Protein AF-A0A3B0YG20-F1 (afdb_monomer)

InterPro domains:
  IPR011990 Tetratricopeptide-like helical domain superfamily [G3DSA:1.25.40.10] (47-166)
  IPR011990 Tetratricopeptide-like helical domain superfamily [SSF48452] (57-126)
  IPR019734 Tetratricopeptide repeat [PS50005] (63-96)

Radius of gyration: 27.43 Å; Cα contacts (8 Å, |Δi|>4): 157; chains: 1; bounding box: 58×59×80 Å

pLDDT: mean 83.81, std 20.15, range [43.47, 98.94]

Mean predicted aligned error: 15.01 Å

Organism: NCBI:txid652676

Sequence (166 aa):
MVAIKRALFLMTLLLSACSTRPPVQLPPVVESGSTAKRTIPRGETPVPVIEAAPESHANQSAVLALLDRAEHYRRLDNPQAASATLERALRIDPRNALLWHRLAKIRLQQGRAIQAEQLALKSNALSAGQRSLQASNWALVARARWEQDDAAGARRAERKAADARR

Foldseek 3Di:
DDDDPDDDPDDDDDPDDPPDDDDPDDDDDDPPDDDDPDDDPDDDDPDPCPPPDDVVVVLVVQLVVLQVVLVVCVVVVNLVSSLVSLVVNCVSPVLQLVSLQSNLVSCVVVLVLVSSLVSLVSSLVSCPVPLQSVLSSLQSNLSSCVSVVNPVSSVVSNVSSVVSVD

Solvent-accessible surface area (backbone atoms only — not comparable to full-atom values): 9798 Å² total; per-residue (Å²): 143,84,88,92,82,88,77,74,97,78,81,82,85,82,90,77,85,82,81,80,76,78,82,84,80,75,77,82,85,76,86,77,85,73,96,72,91,75,85,72,85,80,77,84,69,86,71,79,83,70,80,68,71,60,65,66,62,57,49,52,53,53,38,51,54,30,50,55,50,17,53,50,29,46,74,70,75,31,53,65,62,16,43,56,33,42,56,54,31,37,72,78,45,74,70,46,25,66,56,31,38,53,45,12,55,45,30,42,76,70,70,35,23,73,60,14,28,55,29,14,53,52,13,43,75,51,30,74,93,35,42,69,58,32,15,53,23,25,43,47,33,13,55,22,24,49,77,66,71,34,59,69,60,13,54,53,23,43,51,52,16,53,62,36,67,110

Nearest PDB structures (foldseek):
  6w5q-assembly8_H  TM=9.880E-01  e=5.651E-06  Pseudomonas aeruginosa
  5lyp-assembly1_A  TM=9.455E-01  e=1.481E-03  Saccharomyces cerevisiae
  6fdp-assembly1_A  TM=9.338E-01  e=2.091E-03  Homo sapiens
  4j8e-assembly1_A  TM=9.005E-01  e=1.991E-03  Rattus norvegicus
  6fdt-assembly1_A  TM=9.262E-01  e=4.169E-03  Homo sapiens

Secondary structure (DSSP, 8-state):
--------------------PPP--PPP-----------------------PPPHHHHHHHHHHHHHHHHHHHHHTT-HHHHHHHHHHHHHH-TT-HHHHHHHHHHHHHTT-HHHHHHHHHHHHHH-TT-HHHHHHHHHHHHHHHHTTT-HHHHHHHHHHHHHHH-

Structure (mmCIF, N/CA/C/O backbone):
data_AF-A0A3B0YG20-F1
#
_entry.id   AF-A0A3B0YG20-F1
#
loop_
_atom_site.group_PDB
_atom_site.id
_atom_site.type_symbol
_atom_site.label_atom_id
_atom_site.label_alt_id
_atom_site.label_comp_id
_atom_site.label_asym_id
_atom_site.label_entity_id
_atom_site.label_seq_id
_atom_site.pdbx_PDB_ins_code
_atom_site.Cartn_x
_atom_site.Cartn_y
_atom_site.Cartn_z
_atom_site.occupancy
_atom_site.B_iso_or_equiv
_atom_site.auth_seq_id
_atom_site.auth_comp_id
_atom_site.auth_asym_id
_atom_site.auth_atom_id
_atom_site.pdbx_PDB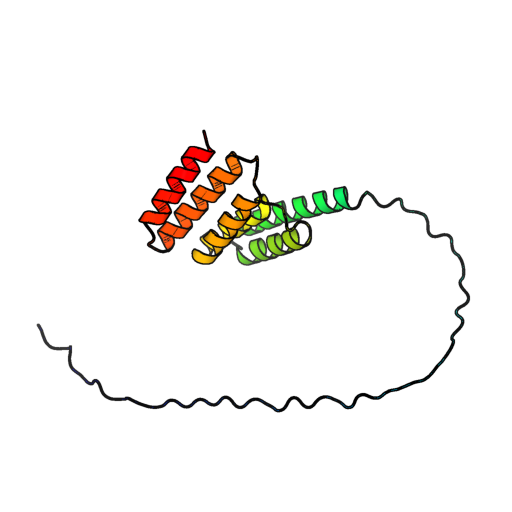_model_num
ATOM 1 N N . MET A 1 1 ? 34.182 -17.619 -34.878 1.00 45.00 1 MET A N 1
ATOM 2 C CA . MET A 1 1 ? 34.080 -18.491 -33.687 1.00 45.00 1 MET A CA 1
ATOM 3 C C . MET A 1 1 ? 32.619 -18.870 -33.482 1.00 45.00 1 MET A C 1
ATOM 5 O O . MET A 1 1 ? 31.902 -18.244 -32.718 1.00 45.00 1 MET A O 1
ATOM 9 N N . VAL A 1 2 ? 32.154 -19.847 -34.257 1.00 46.47 2 VAL A N 1
ATOM 10 C CA . VAL A 1 2 ? 30.809 -20.428 -34.178 1.00 46.47 2 VAL A CA 1
ATOM 11 C C . VAL A 1 2 ? 31.051 -21.914 -33.997 1.00 46.47 2 VAL A C 1
ATOM 13 O O . VAL A 1 2 ? 31.655 -22.487 -34.894 1.00 46.47 2 VAL A O 1
ATOM 16 N N . ALA A 1 3 ? 30.666 -22.485 -32.851 1.00 45.56 3 ALA A N 1
ATOM 17 C CA . ALA A 1 3 ? 30.335 -23.909 -32.659 1.00 45.56 3 ALA A CA 1
ATOM 18 C C . ALA A 1 3 ? 30.520 -24.353 -31.195 1.00 45.56 3 ALA A C 1
ATOM 20 O O . ALA A 1 3 ? 31.365 -25.187 -30.913 1.00 45.56 3 ALA A O 1
ATOM 21 N N . ILE A 1 4 ? 29.710 -23.848 -30.257 1.00 51.16 4 ILE A N 1
ATOM 22 C CA . ILE A 1 4 ? 29.407 -24.582 -29.006 1.00 51.16 4 ILE A CA 1
ATOM 23 C C . ILE A 1 4 ? 27.908 -24.411 -28.713 1.00 51.16 4 ILE A C 1
ATOM 25 O O . ILE A 1 4 ? 27.467 -23.809 -27.743 1.00 51.16 4 ILE A O 1
ATOM 29 N N . LYS A 1 5 ? 27.092 -24.877 -29.656 1.00 52.72 5 LYS A N 1
ATOM 30 C CA . LYS A 1 5 ? 25.651 -25.104 -29.503 1.00 52.72 5 LYS A CA 1
ATOM 31 C C . LYS A 1 5 ? 25.373 -26.385 -30.263 1.00 52.72 5 LYS A C 1
ATOM 33 O O . LYS A 1 5 ? 25.201 -26.300 -31.473 1.00 52.72 5 LYS A O 1
ATOM 38 N N . ARG A 1 6 ? 25.445 -27.532 -29.580 1.00 53.41 6 ARG A N 1
ATOM 39 C CA . ARG A 1 6 ? 24.957 -28.873 -29.975 1.00 53.41 6 ARG A CA 1
ATOM 40 C C . ARG A 1 6 ? 25.730 -29.925 -29.180 1.00 53.41 6 ARG A C 1
ATOM 42 O O . ARG A 1 6 ? 26.614 -30.590 -29.698 1.00 53.41 6 ARG A O 1
ATOM 49 N N . ALA A 1 7 ? 25.391 -30.060 -27.909 1.00 47.47 7 ALA A N 1
ATOM 50 C CA . ALA A 1 7 ? 25.665 -31.278 -27.168 1.00 47.47 7 ALA A CA 1
ATOM 51 C C . ALA A 1 7 ? 24.379 -31.605 -26.410 1.00 47.47 7 ALA A C 1
ATOM 53 O O . ALA A 1 7 ? 24.027 -30.894 -25.478 1.00 47.47 7 ALA A O 1
ATOM 54 N N . LEU A 1 8 ? 23.661 -32.602 -26.940 1.00 49.22 8 LEU A N 1
ATOM 55 C CA . LEU A 1 8 ? 22.700 -33.484 -26.267 1.00 49.22 8 LEU A CA 1
ATOM 56 C C . LEU A 1 8 ? 21.729 -32.786 -25.289 1.00 49.22 8 LEU A C 1
ATOM 58 O O . LEU A 1 8 ? 22.077 -32.510 -24.153 1.00 49.22 8 LEU A O 1
ATOM 62 N N . PHE A 1 9 ? 20.468 -32.481 -25.600 1.00 51.66 9 PHE A N 1
ATOM 63 C CA . PHE A 1 9 ? 19.410 -33.372 -26.101 1.00 51.66 9 PHE A CA 1
ATOM 64 C C . PHE A 1 9 ? 19.650 -34.872 -25.874 1.00 51.66 9 PHE A C 1
ATOM 66 O O . PHE A 1 9 ? 19.793 -35.640 -26.817 1.00 51.66 9 PHE A O 1
ATOM 73 N N . LEU A 1 10 ? 19.722 -35.276 -24.606 1.00 53.34 10 LEU A N 1
ATOM 74 C CA . LEU A 1 10 ? 19.517 -36.656 -24.161 1.00 53.34 10 LEU A CA 1
ATOM 75 C C . LEU A 1 10 ? 19.343 -36.634 -22.644 1.00 53.34 10 LEU A C 1
ATOM 77 O O . LEU A 1 10 ? 20.324 -36.479 -21.932 1.00 53.34 10 LEU A O 1
ATOM 81 N N . MET A 1 11 ? 18.093 -36.699 -22.180 1.00 50.81 11 MET A N 1
ATOM 82 C CA . MET A 1 11 ? 17.644 -37.557 -21.071 1.00 50.81 11 MET A CA 1
ATOM 83 C C . MET A 1 11 ? 16.219 -37.153 -20.671 1.00 50.81 11 MET A C 1
ATOM 85 O O . MET A 1 11 ? 15.958 -36.437 -19.708 1.00 50.81 11 MET A O 1
ATOM 89 N N . THR A 1 12 ? 15.278 -37.601 -21.494 1.00 57.06 12 THR A N 1
ATOM 90 C CA . THR A 1 12 ? 13.910 -37.907 -21.085 1.00 57.06 12 THR A CA 1
ATOM 91 C C . THR A 1 12 ? 13.897 -38.907 -19.928 1.00 57.06 12 THR A C 1
ATOM 93 O O . THR A 1 12 ? 14.704 -39.832 -19.912 1.00 57.06 12 THR A O 1
ATOM 96 N N . LEU A 1 13 ? 12.884 -38.756 -19.069 1.00 57.12 13 LEU A N 1
ATOM 97 C CA . LEU A 1 13 ? 12.452 -39.641 -17.982 1.00 57.12 13 LEU A CA 1
ATOM 98 C C . LEU A 1 13 ? 13.342 -39.684 -16.734 1.00 57.12 13 LEU A C 1
ATOM 100 O O . LEU A 1 13 ? 14.383 -40.322 -16.718 1.00 57.12 13 LEU A O 1
ATOM 104 N N . LEU A 1 14 ? 12.808 -39.120 -15.647 1.00 54.97 14 LEU A N 1
ATOM 105 C CA . LEU A 1 14 ? 12.449 -39.876 -14.440 1.00 54.97 14 LEU A CA 1
ATOM 106 C C . LEU A 1 14 ? 11.413 -39.054 -13.649 1.00 54.97 14 LEU A C 1
ATOM 108 O O . LEU A 1 14 ? 11.731 -38.311 -12.723 1.00 54.97 14 LEU A O 1
ATOM 112 N N . LEU A 1 15 ? 10.141 -39.174 -14.051 1.00 61.41 15 LEU A N 1
ATOM 113 C CA . LEU A 1 15 ? 9.022 -38.934 -13.141 1.00 61.41 15 LEU A CA 1
ATOM 114 C C . LEU A 1 15 ? 9.118 -39.993 -12.039 1.00 61.41 15 LEU A C 1
ATOM 116 O O . LEU A 1 15 ? 8.813 -41.156 -12.287 1.00 61.41 15 LEU A O 1
ATOM 120 N N . SER A 1 16 ? 9.508 -39.593 -10.833 1.00 56.31 16 SER A N 1
ATOM 121 C CA . SER A 1 16 ? 9.262 -40.391 -9.633 1.00 56.31 16 SER A CA 1
ATOM 122 C C . SER A 1 16 ? 8.450 -39.552 -8.657 1.00 56.31 16 SER A C 1
ATOM 124 O O . SER A 1 16 ? 8.964 -38.774 -7.854 1.00 56.31 16 SER A O 1
ATOM 126 N N . ALA A 1 17 ? 7.134 -39.657 -8.821 1.00 54.00 17 ALA A N 1
ATOM 127 C CA . ALA A 1 17 ? 6.143 -39.133 -7.906 1.00 54.00 17 ALA A CA 1
ATOM 128 C C . ALA A 1 17 ? 6.059 -40.058 -6.682 1.00 54.00 17 ALA A C 1
ATOM 130 O O . ALA A 1 17 ? 5.302 -41.024 -6.680 1.00 54.00 17 ALA A O 1
ATOM 131 N N . CYS A 1 18 ? 6.801 -39.753 -5.620 1.00 60.06 18 CYS A N 1
ATOM 132 C CA . CYS A 1 18 ? 6.547 -40.342 -4.305 1.00 60.06 18 CYS A CA 1
ATOM 133 C C . CYS A 1 18 ? 5.539 -39.465 -3.552 1.00 60.06 18 CYS A C 1
ATOM 135 O O . CYS A 1 18 ? 5.911 -38.638 -2.724 1.00 60.06 18 CYS A O 1
ATOM 137 N N . SER A 1 19 ? 4.247 -39.619 -3.857 1.00 56.56 19 SER A N 1
ATOM 138 C CA . SER A 1 19 ? 3.168 -39.092 -3.010 1.00 56.56 19 SER A CA 1
ATOM 139 C C . SER A 1 19 ? 2.704 -40.190 -2.056 1.00 56.56 19 SER A C 1
ATOM 141 O O . SER A 1 19 ? 1.651 -40.798 -2.231 1.00 56.56 19 SER A O 1
ATOM 143 N N . THR A 1 20 ? 3.519 -40.479 -1.045 1.00 70.56 20 THR A N 1
ATOM 144 C CA . THR A 1 20 ? 3.111 -41.349 0.061 1.00 70.56 20 THR A CA 1
ATOM 145 C C . THR A 1 20 ? 2.331 -40.494 1.055 1.00 70.56 20 THR A C 1
ATOM 147 O O . THR A 1 20 ? 2.915 -39.734 1.825 1.00 70.56 20 THR A O 1
ATOM 150 N N . ARG A 1 21 ? 0.995 -40.564 1.013 1.00 66.75 21 ARG A N 1
ATOM 151 C CA . ARG A 1 21 ? 0.138 -39.975 2.052 1.00 66.75 21 ARG A CA 1
ATOM 152 C C . ARG A 1 21 ? 0.153 -40.892 3.281 1.00 66.75 21 ARG A C 1
ATOM 154 O O . ARG A 1 21 ? -0.183 -42.066 3.128 1.00 66.75 21 ARG A O 1
ATOM 161 N N . PRO A 1 22 ? 0.505 -40.404 4.481 1.00 67.69 22 PRO A N 1
ATOM 162 C CA . PRO A 1 22 ? 0.331 -41.190 5.695 1.00 67.69 22 PRO A CA 1
ATOM 163 C C . PRO A 1 22 ? -1.170 -41.389 5.972 1.00 67.69 22 PRO A C 1
ATOM 165 O O . PRO A 1 22 ? -1.953 -40.456 5.756 1.00 67.69 22 PRO A O 1
ATOM 168 N N . PRO A 1 23 ? -1.603 -42.571 6.445 1.00 65.12 23 PRO A N 1
ATOM 169 C CA . PRO A 1 23 ? -2.968 -42.747 6.915 1.00 65.12 23 PRO A CA 1
ATOM 170 C C . PRO A 1 23 ? -3.184 -41.876 8.158 1.00 65.12 23 PRO A C 1
ATOM 172 O O . PRO A 1 23 ? -2.457 -41.976 9.145 1.00 65.12 23 PRO A O 1
ATOM 175 N N . VAL A 1 24 ? -4.188 -41.000 8.100 1.00 65.69 24 VAL A N 1
ATOM 176 C CA . VAL A 1 24 ? -4.672 -40.258 9.267 1.00 65.69 24 VAL A CA 1
ATOM 177 C C . VAL A 1 24 ? -5.380 -41.260 10.171 1.00 65.69 24 VAL A C 1
ATOM 179 O O . VAL A 1 24 ? -6.516 -41.650 9.910 1.00 65.69 24 VAL A O 1
ATOM 182 N N . GLN A 1 25 ? -4.696 -41.711 11.217 1.00 66.62 25 GLN A N 1
ATOM 183 C CA . GLN A 1 25 ? -5.306 -42.506 12.271 1.00 66.62 25 GLN A CA 1
ATOM 184 C C . GLN A 1 25 ? -5.995 -41.545 13.240 1.00 66.62 25 GLN A C 1
ATOM 186 O O . GLN A 1 25 ? -5.344 -40.826 13.997 1.00 66.62 25 GLN A O 1
ATOM 191 N N . LEU A 1 26 ? -7.324 -41.477 13.159 1.00 70.12 26 LEU A N 1
ATOM 192 C CA . LEU A 1 26 ? -8.129 -40.738 14.124 1.00 70.12 26 LEU A CA 1
ATOM 193 C C . LEU A 1 26 ? -8.057 -41.456 15.481 1.00 70.12 26 LEU A C 1
ATOM 195 O O . LEU A 1 26 ? -8.202 -42.682 15.521 1.00 70.12 26 LEU A O 1
ATOM 199 N N . PRO A 1 27 ? -7.832 -40.732 16.590 1.00 72.31 27 PRO A N 1
ATOM 200 C CA . PRO A 1 27 ? -7.951 -41.319 17.915 1.00 72.31 27 PRO A CA 1
ATOM 201 C C . PRO A 1 27 ? -9.405 -41.761 18.166 1.00 72.31 27 PRO A C 1
ATOM 203 O O . PRO A 1 27 ? -10.332 -41.146 17.627 1.00 72.31 27 PRO A O 1
ATOM 206 N N . PRO A 1 28 ? -9.630 -42.809 18.978 1.00 66.44 28 PRO A N 1
ATOM 207 C CA . PRO A 1 28 ? -10.976 -43.240 19.326 1.00 66.44 28 PRO A CA 1
ATOM 208 C C . PRO A 1 28 ? -11.716 -42.118 20.061 1.00 66.44 28 PRO A C 1
ATOM 210 O O . PRO A 1 28 ? -11.217 -41.556 21.038 1.00 66.44 28 PRO A O 1
ATOM 213 N N . VAL A 1 29 ? -12.921 -41.804 19.582 1.00 63.47 29 VAL A N 1
ATOM 214 C CA . VAL A 1 29 ? -13.889 -40.979 20.306 1.00 63.47 29 VAL A CA 1
ATOM 215 C C . VAL A 1 29 ? -14.270 -41.740 21.570 1.00 63.47 29 VAL A C 1
ATOM 217 O O . VAL A 1 29 ? -14.950 -42.760 21.512 1.00 63.47 29 VAL A O 1
ATOM 220 N N . VAL A 1 30 ? -13.801 -41.253 22.717 1.00 57.66 30 VAL A N 1
ATOM 221 C CA . VAL A 1 30 ? -14.312 -41.682 24.016 1.00 57.66 30 VAL A CA 1
ATOM 222 C C . VAL A 1 30 ? -15.530 -40.814 24.307 1.00 57.66 30 VAL A C 1
ATOM 224 O O . VAL A 1 30 ? -15.399 -39.666 24.733 1.00 57.66 30 VAL A O 1
ATOM 227 N N . GLU A 1 31 ? -16.720 -41.354 24.049 1.00 58.12 31 GLU A N 1
ATOM 228 C CA . GLU A 1 31 ? -17.967 -40.833 24.609 1.00 58.12 31 GLU A CA 1
ATOM 229 C C . GLU A 1 31 ? -17.932 -41.031 26.127 1.00 58.12 31 GLU A C 1
ATOM 231 O O . GLU A 1 31 ? -18.396 -42.031 26.668 1.00 58.12 31 GLU A O 1
ATOM 236 N N . SER A 1 32 ? -17.333 -40.076 26.835 1.00 46.66 32 SER A N 1
ATOM 237 C CA . SER A 1 32 ? -17.417 -40.013 28.289 1.00 46.66 32 SER A CA 1
ATOM 238 C C . SER A 1 32 ? -18.622 -39.159 28.664 1.00 46.66 32 SER A C 1
ATOM 240 O O . SER A 1 32 ? -18.521 -37.965 28.951 1.00 46.66 32 SER A O 1
ATOM 242 N N . GLY A 1 33 ? -19.797 -39.783 28.603 1.00 47.94 33 GLY A N 1
ATOM 243 C CA . GLY A 1 33 ? -20.965 -39.299 29.316 1.00 47.94 33 GLY A CA 1
ATOM 244 C C . GLY A 1 33 ? -20.724 -39.440 30.816 1.00 47.94 33 GLY A C 1
ATOM 245 O O . GLY A 1 33 ? -20.641 -40.549 31.333 1.00 47.94 33 GLY A O 1
ATOM 246 N N . SER A 1 34 ? -20.627 -38.320 31.530 1.00 48.97 34 SER A N 1
ATOM 247 C CA . SER A 1 34 ? -20.845 -38.305 32.976 1.00 48.97 34 SER A CA 1
ATOM 248 C C . SER A 1 34 ? -21.363 -36.944 33.424 1.00 48.97 34 SER A C 1
ATOM 250 O O . SER A 1 34 ? -20.647 -35.948 33.526 1.00 48.97 34 SER A O 1
ATOM 252 N N . THR A 1 35 ? -22.667 -36.922 33.668 1.00 48.19 35 THR A N 1
ATOM 253 C CA . THR A 1 35 ? -23.385 -35.934 34.464 1.00 48.19 35 THR A CA 1
ATOM 254 C C . THR A 1 35 ? -22.740 -35.782 35.840 1.00 48.19 35 THR A C 1
ATOM 256 O O . THR A 1 35 ? -22.915 -36.631 36.708 1.00 48.19 35 THR A O 1
ATOM 259 N N . ALA A 1 36 ? -22.081 -34.650 36.079 1.00 46.12 36 ALA A N 1
ATOM 260 C CA . ALA A 1 36 ? -21.777 -34.179 37.425 1.00 46.12 36 ALA A CA 1
ATOM 261 C C . ALA A 1 36 ? -22.215 -32.718 37.556 1.00 46.12 36 ALA A C 1
ATOM 263 O O . ALA A 1 36 ? -21.498 -31.773 37.227 1.00 46.12 36 ALA A O 1
ATOM 264 N N . LYS A 1 37 ? -23.449 -32.550 38.036 1.00 48.97 37 LYS A N 1
ATOM 265 C CA . LYS A 1 37 ? -24.024 -31.287 38.495 1.00 48.97 37 LYS A CA 1
ATOM 266 C C . LYS A 1 37 ? -23.187 -30.781 39.674 1.00 48.97 37 LYS A C 1
ATOM 268 O O . LYS A 1 37 ? -23.424 -31.171 40.812 1.00 48.97 37 LYS A O 1
ATOM 273 N N . ARG A 1 38 ? -22.190 -29.933 39.409 1.00 47.22 38 ARG A N 1
ATOM 274 C CA . ARG A 1 38 ? -21.454 -29.213 40.454 1.00 47.22 38 ARG A CA 1
ATOM 275 C C . ARG A 1 38 ? -22.054 -27.824 40.617 1.00 47.22 38 ARG A C 1
ATOM 277 O O . ARG A 1 38 ? -21.762 -26.908 39.854 1.00 47.22 38 ARG A O 1
ATOM 284 N N . THR A 1 39 ? -22.920 -27.699 41.612 1.00 43.47 39 THR A N 1
ATOM 285 C CA . THR A 1 39 ? -23.447 -26.429 42.110 1.00 43.47 39 THR A CA 1
ATOM 286 C C . THR A 1 39 ? -22.285 -25.636 42.711 1.00 43.47 39 THR A C 1
ATOM 288 O O . THR A 1 39 ? -21.764 -26.001 43.762 1.00 43.47 39 THR A O 1
ATOM 291 N N . ILE A 1 40 ? -21.831 -24.587 42.025 1.00 56.75 40 ILE A N 1
ATOM 292 C CA . ILE A 1 40 ? -20.896 -23.604 42.586 1.00 56.75 40 ILE A CA 1
ATOM 293 C C . ILE A 1 40 ? -21.754 -22.530 43.272 1.00 56.75 40 ILE A C 1
ATOM 295 O O . ILE A 1 40 ? -22.627 -21.971 42.601 1.00 56.75 40 ILE A O 1
ATOM 299 N N . PRO A 1 41 ? -21.553 -22.222 44.567 1.00 48.00 41 PRO A N 1
ATOM 300 C CA . PRO A 1 41 ? -22.212 -21.089 45.204 1.00 48.00 41 PRO A CA 1
ATOM 301 C C . PRO A 1 41 ? -21.731 -19.802 44.530 1.00 48.00 41 PRO A C 1
ATOM 303 O O . PRO A 1 41 ? -20.550 -19.456 44.584 1.00 48.00 41 PRO A O 1
ATOM 306 N N . ARG A 1 42 ? -22.646 -19.117 43.842 1.00 50.44 42 ARG A N 1
ATOM 307 C CA . ARG A 1 42 ? -22.411 -17.805 43.242 1.00 50.44 42 ARG A CA 1
ATOM 308 C C . ARG A 1 42 ? -22.367 -16.774 44.368 1.00 50.44 42 ARG A C 1
ATOM 310 O O . ARG A 1 42 ? -23.403 -16.307 44.819 1.00 50.44 42 ARG A O 1
ATOM 317 N N . GLY A 1 43 ? -21.162 -16.458 44.832 1.00 46.81 43 GLY A N 1
ATOM 318 C CA . GLY A 1 43 ? -20.910 -15.227 45.570 1.00 46.81 43 GLY A CA 1
ATOM 319 C C . GLY A 1 43 ? -21.031 -14.054 44.603 1.00 46.81 43 GLY A C 1
ATOM 320 O O . GLY A 1 43 ? -20.165 -13.864 43.753 1.00 46.81 43 GLY A O 1
ATOM 321 N N . GLU A 1 44 ? -22.132 -13.315 44.691 1.00 54.81 44 GLU A N 1
ATOM 322 C CA . GLU A 1 44 ? -22.279 -12.001 44.071 1.00 54.81 44 GLU A CA 1
ATOM 323 C C . GLU A 1 44 ? -21.364 -11.012 44.793 1.00 54.81 44 GLU A C 1
ATOM 325 O O . GLU A 1 44 ? -21.703 -10.455 45.834 1.00 54.81 44 GLU A O 1
ATOM 330 N N . THR A 1 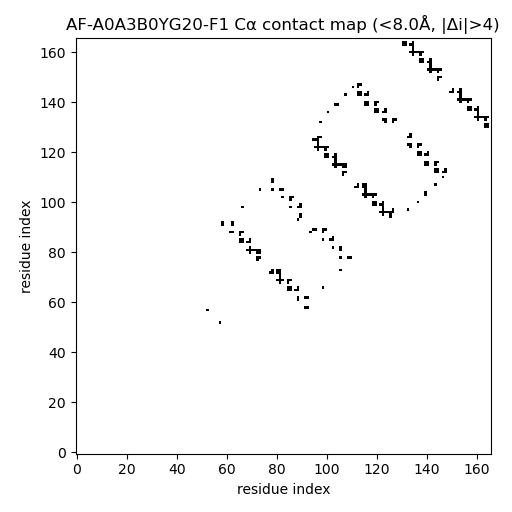45 ? -20.180 -10.782 44.235 1.00 50.81 45 THR A N 1
ATOM 331 C CA . THR A 1 45 ? -19.544 -9.473 44.350 1.00 50.81 45 THR A CA 1
ATOM 332 C C . THR A 1 45 ? -20.059 -8.623 43.187 1.00 50.81 45 THR A C 1
ATOM 334 O O . THR A 1 45 ? -19.949 -9.054 42.035 1.00 50.81 45 THR A O 1
ATOM 337 N N . PRO A 1 46 ? -20.654 -7.440 43.436 1.00 51.16 46 PRO A N 1
ATOM 338 C CA . PRO A 1 46 ? -21.047 -6.538 42.364 1.00 51.16 46 PRO A CA 1
ATOM 339 C C . PRO A 1 46 ? -19.785 -6.135 41.605 1.00 51.16 46 PRO A C 1
ATOM 341 O O . PRO A 1 46 ? -18.925 -5.425 42.127 1.00 51.16 46 PRO A O 1
ATOM 344 N N . VAL A 1 47 ? -19.644 -6.642 40.384 1.00 61.66 47 VAL A N 1
ATOM 345 C CA . VAL A 1 47 ? -18.630 -6.170 39.444 1.00 61.66 47 VAL A CA 1
ATOM 346 C C . VAL A 1 47 ? -18.900 -4.676 39.238 1.00 61.66 47 VAL A C 1
ATOM 348 O O . VAL A 1 47 ? -20.045 -4.310 38.951 1.00 61.66 47 VAL A O 1
ATOM 351 N N . PRO A 1 48 ? -17.897 -3.797 39.408 1.00 58.03 48 PRO A N 1
ATOM 352 C CA . PRO A 1 48 ? -18.066 -2.397 39.069 1.00 58.03 48 PRO A CA 1
ATOM 353 C C . PRO A 1 48 ? -18.398 -2.344 37.580 1.00 58.03 48 PRO A C 1
ATOM 355 O O . PRO A 1 48 ? -17.650 -2.872 36.754 1.00 58.03 48 PRO A O 1
ATOM 358 N N . VAL A 1 49 ? -19.544 -1.754 37.242 1.00 60.66 49 VAL A N 1
ATOM 359 C CA . VAL A 1 49 ? -19.917 -1.460 35.859 1.00 60.66 49 VAL A CA 1
ATOM 360 C C . VAL A 1 49 ? -18.933 -0.402 35.371 1.00 60.66 49 VAL A C 1
ATOM 362 O O . VAL A 1 49 ? -19.153 0.796 35.511 1.00 60.66 49 VAL A O 1
ATOM 365 N N . ILE A 1 50 ? -17.786 -0.857 34.871 1.00 60.94 50 ILE A N 1
ATOM 366 C CA . ILE A 1 50 ? -16.910 -0.033 34.054 1.00 60.94 50 ILE A CA 1
ATOM 367 C C . ILE A 1 50 ? -17.687 0.127 32.757 1.00 60.94 50 ILE A C 1
ATOM 369 O O . ILE A 1 50 ? -17.798 -0.819 31.977 1.00 60.94 50 ILE A O 1
ATOM 373 N N . GLU A 1 51 ? -18.305 1.290 32.584 1.00 61.38 51 GLU A N 1
ATOM 374 C CA . GLU A 1 51 ? -18.968 1.675 31.348 1.00 61.38 51 GLU A CA 1
ATOM 375 C C . GLU A 1 51 ? -17.939 1.550 30.218 1.00 61.38 51 GLU A C 1
ATOM 377 O O . GLU A 1 51 ? -16.987 2.326 30.114 1.00 61.38 51 GLU A O 1
ATOM 382 N N . ALA A 1 52 ? -18.053 0.468 29.444 1.00 60.56 52 ALA A N 1
ATOM 383 C CA . ALA A 1 52 ? -17.157 0.203 28.339 1.00 60.56 52 ALA A CA 1
ATOM 384 C C . ALA A 1 52 ? -17.319 1.351 27.347 1.00 60.56 52 ALA A C 1
ATOM 386 O O . ALA A 1 52 ? -18.425 1.609 26.867 1.00 60.56 52 ALA A O 1
ATOM 387 N N . ALA A 1 53 ? -16.218 2.042 27.041 1.00 61.00 53 ALA A N 1
ATOM 388 C CA . ALA A 1 53 ? -16.193 2.971 25.922 1.00 61.00 53 ALA A CA 1
ATOM 389 C C . ALA A 1 53 ? -16.825 2.273 24.706 1.00 61.00 53 ALA A C 1
ATOM 391 O O . ALA A 1 53 ? -16.550 1.086 24.491 1.00 61.00 53 ALA A O 1
ATOM 392 N N . PRO A 1 54 ? -17.670 2.962 23.921 1.00 67.06 54 PRO A N 1
ATOM 393 C CA . PRO A 1 54 ? -18.352 2.332 22.802 1.00 67.06 54 PRO A CA 1
ATOM 394 C C . PRO A 1 54 ? -17.301 1.672 21.908 1.00 67.06 54 PRO A C 1
ATOM 396 O O . PRO A 1 54 ? -16.331 2.313 21.490 1.00 67.06 54 PRO A O 1
ATOM 399 N N . GLU A 1 55 ? -17.473 0.373 21.655 1.00 70.19 55 GLU A N 1
ATOM 400 C CA . GLU A 1 55 ? -16.471 -0.481 21.003 1.00 70.19 55 GLU A CA 1
ATOM 401 C C . GLU A 1 55 ? -15.970 0.117 19.677 1.00 70.19 55 GLU A C 1
ATOM 403 O O . GLU A 1 55 ? -14.818 -0.068 19.289 1.00 70.19 55 GLU A O 1
ATOM 408 N N . SER A 1 56 ? -16.809 0.909 19.004 1.00 76.31 56 SER A N 1
ATOM 409 C CA . SER A 1 56 ? -16.478 1.648 17.786 1.00 76.31 56 SER A CA 1
ATOM 410 C C . SER A 1 56 ? -15.330 2.652 17.962 1.00 76.31 56 SER A C 1
ATOM 412 O O . SER A 1 56 ? -14.427 2.678 17.125 1.00 76.31 56 SER A O 1
ATOM 414 N N . HIS A 1 57 ? -15.312 3.447 19.037 1.00 77.62 57 HIS A N 1
ATOM 415 C CA . HIS A 1 57 ? -14.244 4.419 19.292 1.00 77.62 57 HIS A CA 1
ATOM 416 C C . HIS A 1 57 ? -12.934 3.723 19.678 1.00 77.62 57 HIS A C 1
ATOM 418 O O . HIS A 1 57 ? -11.867 4.097 19.184 1.00 77.62 57 HIS A O 1
ATOM 424 N N . ALA A 1 58 ? -13.011 2.662 20.487 1.00 79.69 58 ALA A N 1
ATOM 425 C CA . ALA A 1 58 ? -11.849 1.845 20.831 1.00 79.69 58 ALA A CA 1
ATOM 426 C C . ALA A 1 58 ? -11.241 1.167 19.586 1.00 79.69 58 ALA A C 1
ATOM 428 O O . ALA A 1 58 ? -10.024 1.204 19.388 1.00 79.69 58 ALA A O 1
ATOM 429 N N . ASN A 1 59 ? -12.080 0.628 18.694 1.00 88.06 59 ASN A N 1
ATOM 430 C CA . ASN A 1 59 ? -11.647 0.009 17.439 1.00 88.06 59 ASN A CA 1
ATOM 431 C C . ASN A 1 59 ? -10.993 1.020 16.486 1.00 88.06 59 ASN A C 1
ATOM 433 O O . ASN A 1 59 ? -9.944 0.728 15.912 1.00 88.06 59 ASN A O 1
ATOM 437 N N . GLN A 1 60 ? -11.558 2.224 16.352 1.00 89.94 60 GLN A N 1
ATOM 438 C CA . GLN A 1 60 ? -10.961 3.300 15.550 1.00 89.94 60 GLN A CA 1
ATOM 439 C C . GLN A 1 60 ? -9.573 3.692 16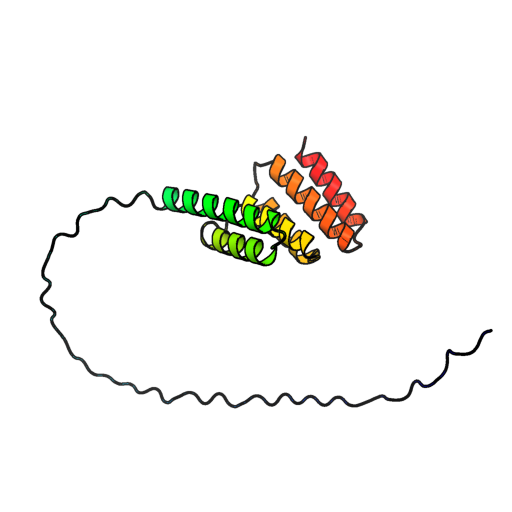.075 1.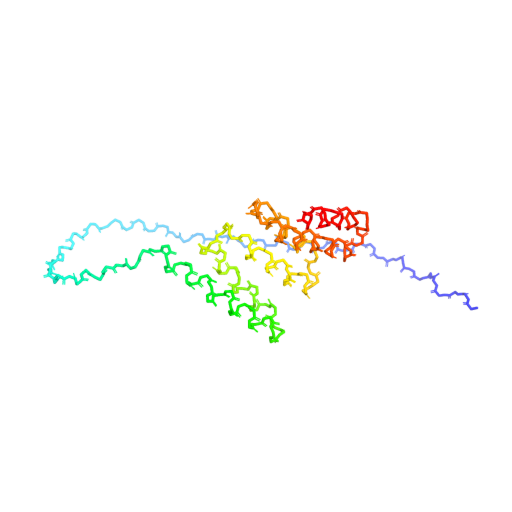00 89.94 60 GLN A C 1
ATOM 441 O O . GLN A 1 60 ? -8.619 3.761 15.299 1.00 89.94 60 GLN A O 1
ATOM 446 N N . SER A 1 61 ? -9.435 3.880 17.391 1.00 91.88 61 SER A N 1
ATOM 447 C CA . SER A 1 61 ? -8.148 4.183 18.029 1.00 91.88 61 SER A CA 1
ATOM 448 C C . SER A 1 61 ? -7.113 3.071 17.794 1.00 91.88 61 SER A C 1
ATOM 450 O O . SER A 1 61 ? -5.976 3.342 17.398 1.00 91.88 61 SER A O 1
ATOM 452 N N . ALA A 1 62 ? -7.517 1.804 17.933 1.00 95.25 62 ALA A N 1
ATOM 453 C CA . ALA A 1 62 ? -6.646 0.658 17.683 1.00 95.25 62 ALA A CA 1
ATOM 454 C C . ALA A 1 62 ? -6.175 0.573 16.218 1.00 95.25 62 ALA A C 1
ATOM 456 O O . ALA A 1 62 ? -5.005 0.274 15.961 1.00 95.25 62 ALA A O 1
ATOM 457 N N . VAL A 1 63 ? -7.055 0.853 15.250 1.00 97.50 63 VAL A N 1
ATOM 458 C CA . VAL A 1 63 ? -6.701 0.877 13.820 1.00 97.50 63 VAL A CA 1
ATOM 459 C C . VAL A 1 63 ? -5.684 1.979 13.520 1.00 97.50 63 VAL A C 1
ATOM 461 O O . VAL A 1 63 ? -4.719 1.722 12.797 1.00 97.50 63 VAL A O 1
ATOM 464 N N . LEU A 1 64 ? -5.846 3.173 14.098 1.00 96.44 64 LEU A N 1
ATOM 465 C CA . LEU A 1 64 ? -4.889 4.275 13.941 1.00 96.44 64 LEU A CA 1
ATOM 466 C C . LEU A 1 64 ? -3.503 3.906 14.493 1.00 96.44 64 LEU A C 1
ATOM 468 O O . LEU A 1 64 ? -2.506 4.041 13.785 1.00 96.44 64 LEU A O 1
ATOM 472 N N . ALA A 1 65 ? -3.437 3.328 15.694 1.00 97.75 65 ALA A N 1
ATOM 473 C CA . ALA A 1 65 ? -2.171 2.883 16.279 1.00 97.75 65 ALA A CA 1
ATOM 474 C C . ALA A 1 65 ? -1.467 1.806 15.426 1.00 97.75 65 ALA A C 1
ATOM 476 O O . ALA A 1 65 ? -0.240 1.796 15.291 1.00 97.75 65 ALA A O 1
ATOM 477 N N . LEU A 1 66 ? -2.231 0.890 14.819 1.00 98.44 66 LEU A N 1
ATOM 478 C CA . LEU A 1 66 ? -1.685 -0.115 13.903 1.00 98.44 66 LEU A CA 1
ATOM 479 C C . LEU A 1 66 ? -1.191 0.503 12.588 1.00 98.44 66 LEU A C 1
ATOM 481 O O . LEU A 1 66 ? -0.159 0.073 12.073 1.00 98.44 66 LEU A O 1
ATOM 485 N N . LEU A 1 67 ? -1.882 1.514 12.056 1.00 98.00 67 LEU A N 1
ATOM 486 C CA . LEU A 1 67 ? -1.436 2.268 10.882 1.00 98.00 67 LEU A CA 1
ATOM 487 C C . LEU A 1 67 ? -0.086 2.953 11.131 1.00 98.00 67 LEU A C 1
ATOM 489 O O . LEU A 1 67 ? 0.837 2.778 10.331 1.00 98.00 67 LEU A O 1
ATOM 493 N N . ASP A 1 68 ? 0.054 3.657 12.253 1.00 97.81 68 ASP A N 1
ATOM 494 C CA . ASP A 1 68 ? 1.300 4.335 12.62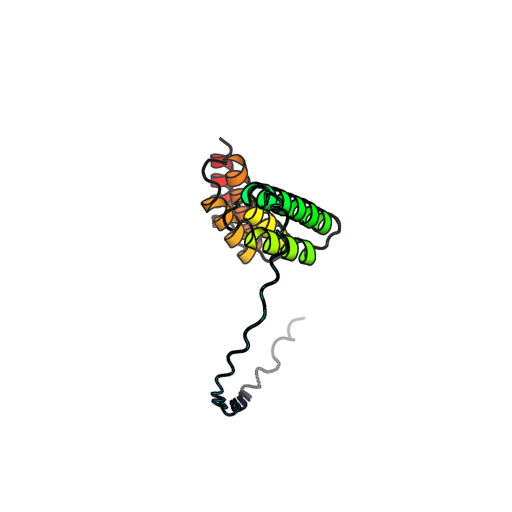5 1.00 97.81 68 ASP A CA 1
ATOM 495 C C . ASP A 1 68 ? 2.453 3.343 12.798 1.00 97.81 68 ASP A C 1
ATOM 497 O O . ASP A 1 68 ? 3.566 3.561 12.307 1.00 97.81 68 ASP A O 1
ATOM 501 N N . ARG A 1 69 ? 2.177 2.196 13.430 1.00 98.50 69 ARG A N 1
ATOM 502 C CA . ARG A 1 69 ? 3.161 1.124 13.597 1.00 98.50 69 ARG A CA 1
ATOM 503 C C . ARG A 1 69 ? 3.574 0.497 12.266 1.00 98.50 69 ARG A C 1
ATOM 505 O O . ARG A 1 69 ? 4.759 0.239 12.058 1.00 98.50 69 ARG A O 1
ATOM 512 N N . ALA A 1 70 ? 2.633 0.267 11.352 1.00 98.44 70 ALA A N 1
ATOM 513 C CA . ALA A 1 70 ? 2.947 -0.248 10.023 1.00 98.44 70 ALA A CA 1
ATOM 514 C C . ALA A 1 70 ? 3.837 0.728 9.238 1.00 98.44 70 ALA A C 1
ATOM 516 O O . ALA A 1 70 ? 4.809 0.315 8.605 1.00 98.44 70 ALA A O 1
ATOM 517 N N . GLU A 1 71 ? 3.548 2.027 9.321 1.00 97.00 71 GLU A N 1
ATOM 518 C CA . GLU A 1 71 ? 4.356 3.075 8.697 1.00 97.00 71 GLU A CA 1
ATOM 519 C C . GLU A 1 71 ? 5.748 3.193 9.338 1.00 97.00 71 GLU A C 1
ATOM 521 O O . GLU A 1 71 ? 6.734 3.435 8.642 1.00 97.00 71 GLU A O 1
ATOM 526 N N . HIS A 1 72 ? 5.863 2.979 10.650 1.00 98.12 72 HIS A N 1
ATOM 527 C CA . HIS A 1 72 ? 7.153 2.877 11.328 1.00 98.12 72 HIS A CA 1
ATOM 528 C C . HIS A 1 72 ? 7.983 1.696 10.801 1.00 98.12 72 HIS A C 1
ATOM 530 O O . HIS A 1 72 ? 9.112 1.905 10.365 1.00 98.12 72 HIS A O 1
ATOM 536 N N . TYR A 1 73 ? 7.418 0.484 10.729 1.00 98.44 73 TYR A N 1
ATOM 537 C CA . TYR A 1 73 ? 8.122 -0.672 10.157 1.00 98.44 73 TYR A CA 1
ATOM 538 C C . TYR A 1 73 ? 8.526 -0.459 8.696 1.00 98.44 73 TYR A C 1
ATOM 540 O O . TYR A 1 73 ? 9.628 -0.833 8.305 1.00 98.44 73 TYR A O 1
ATOM 548 N N . ARG A 1 74 ? 7.677 0.195 7.895 1.00 96.31 74 ARG A N 1
ATOM 549 C CA . ARG A 1 74 ? 8.003 0.547 6.508 1.00 96.31 74 ARG A CA 1
ATOM 550 C C . ARG A 1 74 ? 9.205 1.496 6.418 1.00 96.31 74 ARG A C 1
ATOM 552 O O . ARG A 1 74 ? 10.029 1.335 5.527 1.00 96.31 74 ARG A O 1
ATOM 559 N N . ARG A 1 75 ? 9.308 2.484 7.319 1.00 96.00 75 ARG A N 1
ATOM 560 C CA . ARG A 1 75 ? 10.450 3.420 7.388 1.00 96.00 75 ARG A CA 1
ATOM 561 C C . ARG A 1 75 ? 11.752 2.748 7.825 1.00 96.00 75 ARG A C 1
ATOM 563 O O . ARG A 1 75 ? 12.813 3.207 7.428 1.00 96.00 75 ARG A O 1
ATOM 570 N N . LEU A 1 76 ? 11.660 1.664 8.590 1.00 97.38 76 LEU A N 1
ATOM 571 C CA . LEU A 1 76 ? 12.794 0.814 8.971 1.00 97.38 76 LEU A CA 1
ATOM 572 C C . LEU A 1 76 ? 13.160 -0.233 7.903 1.00 97.38 76 LEU A C 1
ATOM 574 O O . LEU A 1 76 ? 13.896 -1.166 8.206 1.00 97.38 76 LEU A O 1
ATOM 578 N N . ASP A 1 77 ? 12.602 -0.126 6.694 1.00 96.75 77 ASP A N 1
ATOM 579 C CA . ASP A 1 77 ? 12.748 -1.109 5.613 1.00 96.75 77 ASP A CA 1
ATOM 580 C C . ASP A 1 77 ? 12.393 -2.550 6.032 1.00 96.75 77 ASP A C 1
ATOM 582 O O . ASP A 1 77 ? 12.972 -3.532 5.578 1.00 96.75 77 ASP A O 1
ATOM 586 N N . ASN A 1 78 ? 11.387 -2.690 6.905 1.00 98.06 78 ASN A N 1
ATOM 587 C CA . ASN A 1 78 ? 10.832 -3.978 7.323 1.00 98.06 78 ASN A CA 1
ATOM 588 C C . ASN A 1 78 ? 9.406 -4.171 6.764 1.00 98.06 78 ASN A C 1
ATOM 590 O O . ASN A 1 78 ? 8.408 -4.038 7.490 1.00 98.06 78 ASN A O 1
ATOM 594 N N . PRO A 1 79 ? 9.263 -4.474 5.458 1.00 97.44 79 PRO A N 1
ATOM 595 C CA . PRO A 1 79 ? 7.956 -4.592 4.818 1.00 97.44 79 PRO A CA 1
ATOM 596 C C . PRO A 1 79 ? 7.156 -5.811 5.309 1.00 97.44 79 PRO A C 1
ATOM 598 O O . PRO A 1 79 ? 5.926 -5.805 5.253 1.00 97.44 79 PRO A O 1
ATOM 601 N N . GLN A 1 80 ? 7.813 -6.846 5.838 1.00 98.12 80 GLN A N 1
ATOM 602 C CA . GLN A 1 80 ? 7.166 -8.020 6.427 1.00 98.12 80 GLN A CA 1
ATOM 603 C C . GLN A 1 80 ? 6.378 -7.623 7.680 1.00 98.12 80 GLN A C 1
ATOM 605 O O . GLN A 1 80 ? 5.163 -7.840 7.720 1.00 98.12 80 GLN A O 1
ATOM 610 N N . ALA A 1 81 ? 7.025 -6.967 8.650 1.00 98.50 81 ALA A N 1
ATOM 611 C CA . ALA A 1 81 ? 6.369 -6.499 9.872 1.00 98.50 81 ALA A CA 1
ATOM 612 C C . ALA A 1 81 ? 5.281 -5.453 9.581 1.00 98.50 81 ALA A C 1
ATOM 614 O O . ALA A 1 81 ? 4.199 -5.497 10.176 1.00 98.50 81 ALA A O 1
ATOM 615 N N . ALA A 1 82 ? 5.519 -4.560 8.614 1.00 98.69 82 ALA A N 1
ATOM 616 C CA . ALA A 1 82 ? 4.517 -3.599 8.164 1.00 98.69 82 ALA A CA 1
ATOM 617 C C . ALA A 1 82 ? 3.269 -4.303 7.597 1.00 98.69 82 ALA A C 1
ATOM 619 O O . ALA A 1 82 ? 2.145 -3.961 7.968 1.00 98.69 82 ALA A O 1
ATOM 620 N N . SER A 1 83 ? 3.452 -5.330 6.756 1.00 98.62 83 SER A N 1
ATOM 621 C CA . SER A 1 83 ? 2.331 -6.080 6.177 1.00 98.62 83 SER A CA 1
ATOM 622 C C . SER A 1 83 ? 1.518 -6.845 7.224 1.00 98.62 83 SER A C 1
ATOM 624 O O . SER A 1 83 ? 0.297 -6.704 7.248 1.00 98.62 83 SER A O 1
ATOM 626 N N . ALA A 1 84 ? 2.174 -7.551 8.150 1.00 98.75 84 ALA A N 1
ATOM 627 C CA . ALA A 1 84 ? 1.497 -8.266 9.235 1.00 98.75 84 ALA A CA 1
ATOM 628 C C . ALA A 1 84 ? 0.701 -7.312 10.147 1.00 98.75 84 ALA A C 1
ATOM 630 O O . ALA A 1 84 ? -0.404 -7.626 10.596 1.00 98.75 84 ALA A O 1
ATOM 631 N N . THR A 1 85 ? 1.239 -6.112 10.390 1.00 98.81 85 THR A N 1
ATOM 632 C CA . THR A 1 85 ? 0.558 -5.073 11.175 1.00 98.81 85 THR A CA 1
ATOM 633 C C . THR A 1 85 ? -0.713 -4.579 10.472 1.00 98.81 85 THR A C 1
ATOM 635 O O . THR A 1 85 ? -1.760 -4.468 11.111 1.00 98.81 85 THR A O 1
ATOM 638 N N . LEU A 1 86 ? -0.668 -4.352 9.155 1.00 98.81 86 LEU A N 1
ATOM 639 C CA . LEU A 1 86 ? -1.849 -3.957 8.375 1.00 98.81 86 LEU A CA 1
ATOM 640 C C . LEU A 1 86 ? -2.890 -5.073 8.265 1.00 98.81 86 LEU A C 1
ATOM 642 O O . LEU A 1 86 ? -4.082 -4.799 8.338 1.00 98.81 86 LEU A O 1
ATOM 646 N N . GLU A 1 87 ? -2.470 -6.328 8.131 1.00 98.69 87 GLU A N 1
ATOM 647 C CA . GLU A 1 87 ? -3.383 -7.478 8.118 1.00 98.69 87 GLU A CA 1
ATOM 648 C C . GLU A 1 87 ? -4.109 -7.632 9.460 1.00 98.69 87 GLU A C 1
ATOM 650 O O . GLU A 1 87 ? -5.298 -7.950 9.501 1.00 98.69 87 GLU A O 1
ATOM 655 N N . ARG A 1 88 ? -3.436 -7.329 10.579 1.00 98.56 88 ARG A N 1
ATOM 656 C CA . ARG A 1 88 ? -4.102 -7.209 11.882 1.00 98.56 88 ARG A CA 1
ATOM 657 C C . ARG A 1 88 ? -5.115 -6.066 11.899 1.00 98.56 88 ARG A C 1
ATOM 659 O O . ARG A 1 88 ? -6.217 -6.282 12.388 1.00 98.56 88 ARG A O 1
ATOM 666 N N . ALA A 1 89 ? -4.774 -4.895 11.364 1.00 98.44 89 ALA A N 1
ATOM 667 C CA . ALA A 1 89 ? -5.714 -3.777 11.284 1.00 98.44 89 ALA A CA 1
ATOM 668 C C . ALA A 1 89 ? -6.949 -4.132 10.437 1.00 98.44 89 ALA A C 1
ATOM 670 O O . ALA A 1 89 ? -8.069 -3.826 10.828 1.00 98.44 89 ALA A O 1
ATOM 671 N N . LEU A 1 90 ? -6.765 -4.866 9.336 1.00 98.31 90 LEU A N 1
ATOM 672 C CA . LEU A 1 90 ? -7.852 -5.343 8.475 1.00 98.31 90 LEU A CA 1
ATOM 673 C C . LEU A 1 90 ? -8.772 -6.369 9.150 1.00 98.31 90 LEU A C 1
ATOM 675 O O . LEU A 1 90 ? -9.920 -6.503 8.739 1.00 98.31 90 LEU A O 1
ATOM 679 N N . ARG A 1 91 ? -8.307 -7.087 10.180 1.00 98.00 91 ARG A N 1
ATOM 680 C CA . ARG A 1 91 ? -9.188 -7.934 11.004 1.00 98.00 91 ARG A CA 1
ATOM 681 C C . ARG A 1 91 ? -10.110 -7.118 11.912 1.00 98.00 91 ARG A C 1
ATOM 683 O O . ARG A 1 91 ? -11.154 -7.630 12.292 1.00 98.00 91 ARG A O 1
ATOM 690 N N . ILE A 1 92 ? -9.726 -5.885 12.250 1.00 97.56 92 I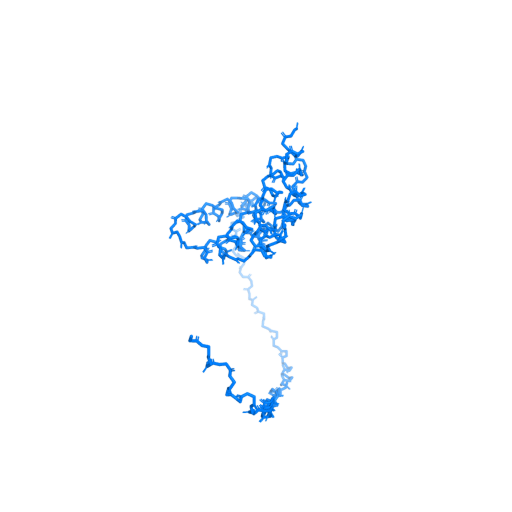LE A N 1
ATOM 691 C CA . ILE A 1 92 ? -10.533 -4.958 13.058 1.00 97.56 92 ILE A CA 1
ATOM 692 C C . ILE A 1 92 ? -11.473 -4.156 12.149 1.00 97.56 92 ILE A C 1
ATOM 694 O O . ILE A 1 92 ? -12.663 -4.064 12.426 1.00 97.56 92 ILE A O 1
ATOM 698 N N . ASP A 1 93 ? -10.954 -3.619 11.041 1.00 97.88 93 ASP A N 1
ATOM 699 C CA . ASP A 1 93 ? -11.727 -2.847 10.062 1.00 97.88 93 ASP A CA 1
ATOM 700 C C . ASP A 1 93 ? -11.488 -3.364 8.626 1.00 97.88 93 ASP A C 1
ATOM 702 O O . ASP A 1 93 ? -10.636 -2.853 7.887 1.00 97.88 93 ASP A O 1
ATOM 706 N N . PRO A 1 94 ? -12.240 -4.393 8.190 1.00 97.50 94 PRO A N 1
ATOM 707 C CA . PRO A 1 94 ? -12.038 -5.030 6.888 1.00 97.50 94 PRO A CA 1
ATOM 708 C C . PRO A 1 94 ? -12.496 -4.172 5.702 1.00 97.50 94 PRO A C 1
ATOM 710 O O . PRO A 1 94 ? -12.121 -4.455 4.557 1.00 97.50 94 PRO A O 1
ATOM 713 N N . ARG A 1 95 ? -13.316 -3.137 5.940 1.00 97.69 95 ARG A N 1
ATOM 714 C CA . ARG A 1 95 ? -13.856 -2.252 4.892 1.00 97.69 95 ARG A CA 1
ATOM 715 C C . ARG A 1 95 ? -13.059 -0.956 4.740 1.00 97.69 95 ARG A C 1
ATOM 717 O O . ARG A 1 95 ? -13.375 -0.157 3.860 1.00 97.69 95 ARG A O 1
ATOM 724 N N . ASN A 1 96 ? -11.992 -0.778 5.516 1.00 98.06 96 ASN A N 1
ATOM 725 C CA . ASN A 1 96 ? -11.126 0.385 5.424 1.00 98.06 96 ASN A CA 1
ATOM 726 C C . ASN A 1 96 ? -10.333 0.423 4.109 1.00 98.06 96 ASN A C 1
ATOM 728 O O . ASN A 1 96 ? -9.333 -0.280 3.934 1.00 98.06 96 ASN A O 1
ATOM 732 N N . ALA A 1 97 ? -10.739 1.284 3.178 1.00 98.56 97 ALA A N 1
ATOM 733 C CA . ALA A 1 97 ? -10.054 1.420 1.897 1.00 98.56 97 ALA A CA 1
ATOM 734 C C . ALA A 1 97 ? -8.569 1.808 2.049 1.00 98.56 97 ALA A C 1
ATOM 736 O O . ALA A 1 97 ? -7.726 1.313 1.295 1.00 98.56 97 ALA A O 1
ATOM 737 N N . LEU A 1 98 ? -8.219 2.648 3.030 1.00 98.38 98 LEU A N 1
ATOM 738 C CA . LEU A 1 98 ? -6.842 3.101 3.234 1.00 98.38 98 LEU A CA 1
ATOM 739 C C . LEU A 1 98 ? -5.917 1.947 3.645 1.00 98.38 98 LEU A C 1
ATOM 741 O O . LEU A 1 98 ? -4.795 1.870 3.143 1.00 98.38 98 LEU A O 1
ATOM 745 N N . LEU A 1 99 ? -6.380 1.022 4.493 1.00 98.56 99 LEU A N 1
ATOM 746 C CA . LEU A 1 99 ? -5.602 -0.163 4.878 1.00 98.56 99 LEU A CA 1
ATOM 747 C C . LEU A 1 99 ? -5.251 -1.031 3.662 1.00 98.56 99 LEU A C 1
ATOM 749 O O . LEU A 1 99 ? -4.091 -1.410 3.488 1.00 98.56 99 LEU A O 1
ATOM 753 N N . TRP A 1 100 ? -6.221 -1.271 2.773 1.00 98.88 100 TRP A N 1
ATOM 754 C CA . TRP A 1 100 ? -5.994 -1.997 1.518 1.00 98.88 100 TRP A CA 1
ATOM 755 C C . TRP A 1 100 ? -4.971 -1.291 0.618 1.00 98.88 100 TRP A C 1
ATOM 757 O O . TRP A 1 100 ? -4.062 -1.940 0.101 1.00 98.88 100 TRP A O 1
ATOM 767 N N . HIS A 1 101 ? -5.057 0.038 0.488 1.00 98.88 101 HIS A N 1
ATOM 768 C CA . HIS A 1 101 ? -4.090 0.836 -0.274 1.00 98.88 101 HIS A CA 1
ATOM 769 C C . HIS A 1 101 ? -2.667 0.721 0.295 1.00 98.88 101 HIS A C 1
ATOM 771 O O . HIS A 1 101 ? -1.700 0.519 -0.443 1.00 98.88 101 HIS A O 1
ATOM 777 N N . ARG A 1 102 ? -2.516 0.833 1.620 1.00 98.69 102 ARG A N 1
ATOM 778 C CA . ARG A 1 102 ? -1.210 0.737 2.291 1.00 98.69 102 ARG A CA 1
ATOM 779 C C . ARG A 1 102 ? -0.596 -0.649 2.126 1.00 98.69 102 ARG A C 1
ATOM 781 O O . ARG A 1 102 ? 0.593 -0.745 1.823 1.00 98.69 102 ARG A O 1
ATOM 788 N N . LEU A 1 103 ? -1.401 -1.705 2.246 1.00 98.88 103 LEU A N 1
ATOM 789 C CA . LEU A 1 103 ? -0.932 -3.072 2.028 1.00 98.88 103 LEU A CA 1
ATOM 790 C C . LEU A 1 103 ? -0.509 -3.283 0.568 1.00 98.88 103 LEU A C 1
ATOM 792 O O . LEU A 1 103 ? 0.537 -3.880 0.319 1.00 98.88 103 LEU A O 1
ATOM 796 N N . ALA A 1 104 ? -1.253 -2.718 -0.389 1.00 98.88 104 ALA A N 1
ATOM 797 C CA . ALA A 1 104 ? -0.895 -2.744 -1.804 1.00 98.88 104 ALA A CA 1
ATOM 798 C C . ALA A 1 104 ? 0.481 -2.106 -2.071 1.00 98.88 104 ALA A C 1
ATOM 800 O O . ALA A 1 104 ? 1.306 -2.695 -2.769 1.00 98.88 104 ALA A O 1
ATOM 801 N N . LYS A 1 105 ? 0.775 -0.947 -1.459 1.00 98.62 105 LYS A N 1
ATOM 802 C CA . LYS A 1 105 ? 2.094 -0.289 -1.566 1.00 98.62 105 LYS A CA 1
ATOM 803 C C . LYS A 1 105 ? 3.228 -1.185 -1.081 1.00 98.62 105 LYS A C 1
ATOM 805 O O . LYS A 1 105 ? 4.267 -1.246 -1.730 1.00 98.62 105 LYS A O 1
ATOM 810 N N . ILE A 1 106 ? 3.029 -1.874 0.040 1.00 98.56 106 ILE A N 1
ATOM 811 C CA . ILE A 1 106 ? 4.040 -2.778 0.597 1.00 98.56 106 ILE A CA 1
ATOM 812 C C . ILE A 1 106 ? 4.245 -3.991 -0.311 1.00 98.56 106 ILE A C 1
ATOM 814 O O . ILE A 1 106 ? 5.383 -4.383 -0.545 1.00 98.56 106 ILE A O 1
ATOM 818 N N . ARG A 1 107 ? 3.172 -4.572 -0.863 1.00 98.69 107 ARG A N 1
ATOM 819 C CA . ARG A 1 107 ? 3.300 -5.687 -1.815 1.00 98.69 107 ARG A CA 1
ATOM 820 C C . ARG A 1 107 ? 4.059 -5.277 -3.072 1.00 98.69 107 ARG A C 1
ATOM 822 O O . ARG A 1 107 ? 4.893 -6.052 -3.526 1.00 98.69 107 ARG A O 1
ATOM 829 N N . LEU A 1 108 ? 3.847 -4.057 -3.563 1.00 98.62 108 LEU A N 1
ATOM 830 C CA . LEU A 1 108 ? 4.620 -3.524 -4.682 1.00 98.62 108 LEU A CA 1
ATOM 831 C C . LEU A 1 108 ? 6.107 -3.370 -4.316 1.00 98.62 108 LEU A C 1
ATOM 833 O O . LEU A 1 108 ? 6.961 -3.856 -5.042 1.00 98.62 108 LEU A O 1
ATOM 837 N N . GLN A 1 109 ? 6.428 -2.812 -3.139 1.00 97.00 109 GLN A N 1
ATOM 838 C CA . GLN A 1 109 ? 7.815 -2.723 -2.642 1.00 97.00 109 GLN A CA 1
ATOM 839 C C . GLN A 1 109 ? 8.500 -4.099 -2.537 1.00 97.00 109 GLN A C 1
ATOM 841 O O . GLN A 1 109 ? 9.707 -4.207 -2.708 1.00 97.00 109 GLN A O 1
ATOM 846 N N . GLN A 1 110 ? 7.735 -5.159 -2.270 1.00 97.50 110 GLN A N 1
ATOM 847 C CA . GLN A 1 110 ? 8.227 -6.538 -2.209 1.00 97.50 110 GLN A CA 1
ATOM 848 C C . GLN A 1 110 ? 8.337 -7.221 -3.588 1.00 97.50 110 GLN A C 1
ATOM 850 O O . GLN A 1 110 ? 8.579 -8.426 -3.633 1.00 97.50 110 GLN A O 1
ATOM 855 N N . GLY A 1 111 ? 8.090 -6.507 -4.693 1.00 98.00 111 GLY A N 1
ATOM 856 C CA . GLY A 1 111 ? 8.065 -7.063 -6.053 1.00 98.00 111 GLY A CA 1
ATOM 857 C C . GLY A 1 111 ? 6.853 -7.957 -6.338 1.00 98.00 111 GLY A C 1
ATOM 858 O O . GLY A 1 111 ? 6.827 -8.706 -7.311 1.00 98.00 111 GLY A O 1
ATOM 859 N N . ARG A 1 112 ? 5.823 -7.924 -5.484 1.00 98.69 112 ARG A N 1
ATOM 860 C CA . ARG A 1 112 ? 4.602 -8.732 -5.631 1.00 98.69 112 ARG A CA 1
ATOM 861 C C . ARG A 1 112 ? 3.543 -7.946 -6.396 1.00 98.69 112 ARG A C 1
ATOM 863 O O . ARG A 1 112 ? 2.466 -7.660 -5.866 1.00 98.69 112 ARG A O 1
ATOM 870 N N . ALA A 1 113 ? 3.858 -7.607 -7.641 1.00 98.81 113 ALA A N 1
ATOM 871 C CA . ALA A 1 113 ? 3.062 -6.715 -8.478 1.00 98.81 113 ALA A CA 1
ATOM 872 C C . ALA A 1 113 ? 1.596 -7.167 -8.645 1.00 98.81 113 ALA A C 1
ATOM 874 O O . ALA A 1 113 ? 0.681 -6.383 -8.395 1.00 98.81 113 ALA A O 1
ATOM 875 N N . ILE A 1 114 ? 1.354 -8.453 -8.936 1.00 98.81 114 ILE A N 1
ATOM 876 C CA . ILE A 1 114 ? -0.006 -9.016 -9.080 1.00 98.81 114 ILE A CA 1
ATOM 877 C C . ILE A 1 114 ? -0.834 -8.810 -7.799 1.00 98.81 114 ILE A C 1
ATOM 879 O O . ILE A 1 114 ? -1.983 -8.371 -7.847 1.00 98.81 114 ILE A O 1
ATOM 883 N N . GLN A 1 115 ? -0.245 -9.089 -6.629 1.00 98.81 115 GLN A N 1
ATOM 884 C CA . GLN A 1 115 ? -0.932 -8.901 -5.346 1.00 98.81 115 GLN A CA 1
ATOM 885 C C . GLN A 1 115 ? -1.204 -7.417 -5.079 1.00 98.81 115 GLN A C 1
ATOM 887 O O . GLN A 1 115 ? -2.279 -7.060 -4.601 1.00 98.81 115 GLN A O 1
ATOM 892 N N . ALA A 1 116 ? -0.246 -6.544 -5.395 1.00 98.94 116 ALA A N 1
ATOM 893 C CA . ALA A 1 116 ? -0.398 -5.104 -5.233 1.00 98.94 116 ALA A CA 1
ATOM 894 C C . ALA A 1 116 ? -1.565 -4.552 -6.066 1.00 98.94 116 ALA A C 1
ATOM 896 O O . ALA A 1 116 ? -2.383 -3.792 -5.546 1.00 98.94 116 ALA A O 1
ATOM 897 N N . GLU A 1 117 ? -1.692 -4.982 -7.323 1.00 98.94 117 GLU A N 1
ATOM 898 C CA . GLU A 1 117 ? -2.818 -4.613 -8.181 1.00 98.94 117 GLU A CA 1
ATOM 899 C C . GLU A 1 117 ? -4.160 -5.028 -7.567 1.00 98.94 117 GLU A C 1
ATOM 901 O O . GLU A 1 117 ? -5.053 -4.192 -7.415 1.00 98.94 117 GLU A O 1
ATOM 906 N N . GLN A 1 118 ? -4.298 -6.294 -7.164 1.00 98.94 118 GLN A N 1
ATOM 907 C CA . GLN A 1 118 ? -5.538 -6.815 -6.580 1.00 98.94 118 GLN A CA 1
ATOM 908 C C . GLN A 1 118 ? -5.959 -6.028 -5.330 1.00 98.94 118 GLN A C 1
ATOM 910 O O . GLN A 1 118 ? -7.128 -5.663 -5.173 1.00 98.94 118 GLN A O 1
ATOM 915 N N . LEU A 1 119 ? -5.003 -5.720 -4.452 1.00 98.94 119 LEU A N 1
ATOM 916 C CA . LEU A 1 119 ? -5.249 -4.969 -3.223 1.00 98.94 119 LEU A CA 1
ATOM 917 C C . LEU A 1 119 ? -5.636 -3.509 -3.500 1.00 98.94 119 LEU A C 1
ATOM 919 O O . LEU A 1 119 ? -6.551 -2.990 -2.859 1.00 98.94 119 LEU A O 1
ATOM 923 N N . ALA A 1 120 ? -4.996 -2.848 -4.468 1.00 98.94 120 ALA A N 1
ATOM 924 C CA . ALA A 1 120 ? -5.368 -1.487 -4.853 1.00 98.94 120 ALA A CA 1
ATOM 925 C C . ALA A 1 120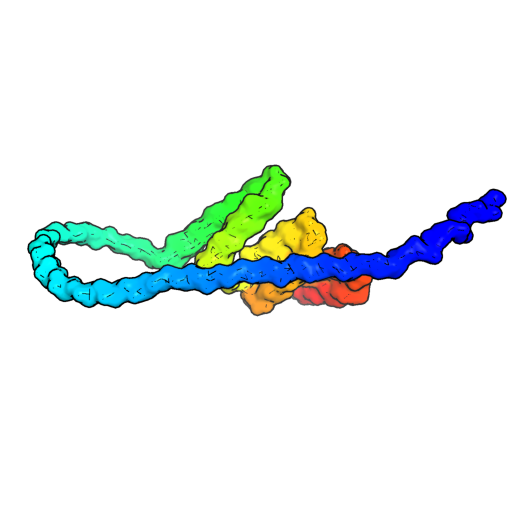 ? -6.732 -1.423 -5.546 1.00 98.94 120 ALA A C 1
ATOM 927 O O . ALA A 1 120 ? -7.498 -0.498 -5.281 1.00 98.94 120 ALA A O 1
ATOM 928 N N . LEU A 1 121 ? -7.085 -2.414 -6.370 1.00 98.94 121 LEU A N 1
ATOM 929 C CA . LEU A 1 121 ? -8.429 -2.520 -6.943 1.00 98.94 121 LEU A CA 1
ATOM 930 C C . LEU A 1 121 ? -9.487 -2.716 -5.850 1.00 98.94 121 LEU A C 1
ATOM 932 O O . LEU A 1 121 ? -10.525 -2.053 -5.881 1.00 98.94 121 LEU A O 1
ATOM 936 N N . LYS A 1 122 ? -9.201 -3.549 -4.840 1.00 98.81 122 LYS A N 1
ATOM 937 C CA . LYS A 1 122 ? -10.070 -3.707 -3.666 1.00 98.81 122 LYS A CA 1
ATOM 938 C C . LYS A 1 122 ? -10.224 -2.402 -2.885 1.00 98.81 122 LYS A C 1
ATOM 940 O O . LYS A 1 122 ? -11.343 -2.029 -2.545 1.00 98.81 122 LYS A O 1
ATOM 945 N N . SER A 1 123 ? -9.127 -1.683 -2.642 1.00 98.88 123 SER A N 1
ATOM 946 C CA . SER A 1 123 ? -9.175 -0.349 -2.033 1.00 98.88 123 SER A CA 1
ATOM 947 C C . SER A 1 123 ? -10.057 0.602 -2.845 1.00 98.88 123 SER A C 1
ATOM 949 O O . SER A 1 123 ? -10.918 1.271 -2.282 1.00 98.88 123 SER A O 1
ATOM 951 N N . ASN A 1 124 ? -9.910 0.602 -4.173 1.00 98.62 124 ASN A N 1
ATOM 952 C CA . ASN A 1 124 ? -10.666 1.475 -5.064 1.00 98.62 124 ASN A CA 1
ATOM 953 C C . ASN A 1 124 ? -12.178 1.192 -5.041 1.00 98.62 124 ASN A C 1
ATOM 955 O O . ASN A 1 124 ? -12.979 2.123 -5.113 1.00 98.62 124 ASN A O 1
ATOM 959 N N . ALA A 1 125 ? -12.569 -0.079 -4.905 1.00 98.62 125 ALA A N 1
ATOM 960 C CA . ALA A 1 125 ? -13.966 -0.484 -4.747 1.00 98.62 125 ALA A CA 1
ATOM 961 C C . ALA A 1 125 ? -14.579 -0.019 -3.411 1.00 98.62 125 ALA A C 1
ATOM 963 O O . ALA A 1 125 ? -15.786 0.188 -3.327 1.00 98.62 125 ALA A O 1
ATOM 964 N N . LEU A 1 126 ? -13.757 0.163 -2.372 1.00 98.62 126 LEU A N 1
ATOM 965 C CA . LEU A 1 126 ? -14.182 0.605 -1.039 1.00 98.62 126 LEU A CA 1
ATOM 966 C C . LEU A 1 126 ? -14.063 2.126 -0.837 1.00 98.62 126 LEU A C 1
ATOM 968 O O . LEU A 1 126 ? -14.627 2.663 0.111 1.00 98.62 126 LEU A O 1
ATOM 972 N N . SER A 1 127 ? -13.346 2.836 -1.709 1.00 98.19 127 SER A N 1
ATOM 973 C CA . SER A 1 127 ? -13.049 4.267 -1.572 1.00 98.19 127 SER A CA 1
ATOM 974 C C . SER A 1 127 ? -14.068 5.173 -2.280 1.00 98.19 127 SER A C 1
ATOM 976 O O . SER A 1 127 ? -13.689 6.189 -2.866 1.00 98.19 127 SER A O 1
ATOM 978 N N . ALA A 1 128 ? -15.353 4.804 -2.281 1.00 95.88 128 ALA A N 1
ATOM 979 C CA . ALA A 1 128 ? -16.412 5.639 -2.853 1.00 95.88 128 ALA A CA 1
ATOM 980 C C . ALA A 1 128 ? -16.426 7.027 -2.181 1.00 95.88 128 ALA A C 1
ATOM 982 O O . ALA A 1 128 ? -16.248 7.137 -0.970 1.00 95.88 128 ALA A O 1
ATOM 983 N N . GLY A 1 129 ? -16.565 8.092 -2.975 1.00 96.00 129 GLY A N 1
ATOM 984 C CA . GLY A 1 129 ? -16.496 9.480 -2.494 1.00 96.00 129 GLY A CA 1
ATOM 985 C C . GLY A 1 129 ? -15.087 9.989 -2.145 1.00 96.00 129 GLY A C 1
ATOM 986 O O . GLY A 1 129 ? -14.909 11.186 -1.950 1.00 96.00 129 GLY A O 1
ATOM 987 N N . GLN A 1 130 ? -14.058 9.132 -2.125 1.00 98.06 130 GLN A N 1
ATOM 988 C CA . GLN A 1 130 ? -12.681 9.506 -1.779 1.00 98.06 130 GLN A CA 1
ATOM 989 C C . GLN A 1 130 ? -11.814 9.654 -3.037 1.00 98.06 130 GLN A C 1
ATOM 991 O O . GLN A 1 130 ? -10.909 8.854 -3.284 1.00 98.06 130 GLN A O 1
ATOM 996 N N . ARG A 1 131 ? -12.074 10.697 -3.835 1.00 98.12 131 ARG A N 1
ATOM 997 C CA . ARG A 1 131 ? -11.409 10.943 -5.133 1.00 98.12 131 ARG A CA 1
ATOM 998 C C . ARG A 1 131 ? -9.877 10.878 -5.079 1.00 98.12 131 ARG A C 1
ATOM 1000 O O . ARG A 1 131 ? -9.254 10.200 -5.893 1.00 98.12 131 ARG A O 1
ATOM 1007 N N . SER A 1 132 ? -9.265 11.488 -4.063 1.00 98.50 132 SER A N 1
ATOM 1008 C CA . SER A 1 132 ? -7.805 11.451 -3.870 1.00 98.50 132 SER A CA 1
ATOM 1009 C C . SER A 1 132 ? -7.266 10.030 -3.628 1.00 98.50 132 SER A C 1
ATOM 1011 O O . SER A 1 132 ? -6.240 9.630 -4.195 1.00 98.50 132 SER A O 1
ATOM 1013 N N . LEU A 1 133 ? -7.985 9.219 -2.843 1.00 98.69 133 LEU A N 1
ATOM 1014 C CA . LEU A 1 133 ? -7.616 7.824 -2.606 1.00 98.69 133 LEU A CA 1
ATOM 1015 C C . LEU A 1 133 ? -7.823 6.977 -3.869 1.00 98.69 133 LEU A C 1
ATOM 1017 O O . LEU A 1 133 ? -6.951 6.184 -4.210 1.00 98.69 133 LEU A O 1
ATOM 1021 N N . GLN A 1 134 ? -8.911 7.197 -4.613 1.00 98.81 134 GLN A N 1
ATOM 1022 C CA . GLN A 1 134 ? -9.151 6.543 -5.905 1.00 98.81 134 GLN A CA 1
ATOM 1023 C C . GLN A 1 134 ? -8.037 6.849 -6.913 1.00 98.81 134 GLN A C 1
ATOM 1025 O O . GLN A 1 134 ? -7.499 5.939 -7.542 1.00 98.81 134 GLN A O 1
ATOM 1030 N N . ALA A 1 135 ? -7.621 8.112 -7.020 1.00 98.81 135 ALA A N 1
ATOM 1031 C CA . ALA A 1 135 ? -6.494 8.505 -7.859 1.00 98.81 135 ALA A CA 1
ATOM 1032 C C . ALA A 1 135 ? -5.192 7.806 -7.439 1.00 98.81 135 ALA A C 1
ATOM 1034 O O . ALA A 1 135 ? -4.451 7.299 -8.284 1.00 98.81 135 ALA A O 1
ATOM 1035 N N . SER A 1 136 ? -4.930 7.738 -6.132 1.00 98.88 136 SER A N 1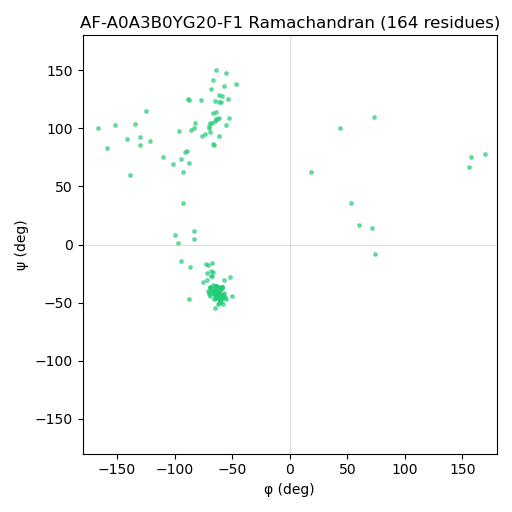
ATOM 1036 C CA . SER A 1 136 ? -3.756 7.057 -5.576 1.00 98.88 136 SER A CA 1
ATOM 1037 C C . SER A 1 136 ? -3.785 5.546 -5.836 1.00 98.88 136 SER A C 1
ATOM 1039 O O . SER A 1 136 ? -2.753 4.954 -6.149 1.00 98.88 136 SER A O 1
ATOM 1041 N N . ASN A 1 137 ? -4.960 4.921 -5.759 1.00 98.88 137 ASN A N 1
ATOM 1042 C CA . ASN A 1 137 ? -5.162 3.510 -6.075 1.00 98.88 137 ASN A CA 1
ATOM 1043 C C . ASN A 1 137 ? -4.933 3.217 -7.555 1.00 98.88 137 ASN A C 1
ATOM 1045 O O . ASN A 1 137 ? -4.191 2.295 -7.881 1.00 98.88 137 ASN A O 1
ATOM 1049 N N . TRP A 1 138 ? -5.502 4.018 -8.457 1.00 98.88 138 TRP A N 1
ATOM 1050 C CA . TRP A 1 138 ? -5.281 3.850 -9.893 1.00 98.88 138 TRP A CA 1
ATOM 1051 C C . TRP A 1 138 ? -3.822 4.071 -10.293 1.00 98.88 138 TRP A C 1
ATOM 1053 O O . TRP A 1 138 ? -3.298 3.320 -11.114 1.00 98.88 138 TRP A O 1
ATOM 1063 N N . ALA A 1 139 ? -3.134 5.032 -9.671 1.00 98.94 139 ALA A N 1
ATOM 1064 C CA . ALA A 1 139 ? -1.698 5.212 -9.867 1.00 98.94 139 ALA A CA 1
ATOM 1065 C C . ALA A 1 139 ? -0.896 3.985 -9.396 1.00 98.94 139 ALA A C 1
ATOM 1067 O O . ALA A 1 139 ? 0.085 3.604 -10.029 1.00 98.94 139 ALA A O 1
ATOM 1068 N N . LEU A 1 140 ? -1.322 3.333 -8.311 1.00 98.94 140 LEU A N 1
ATOM 1069 C CA . LEU A 1 140 ? -0.684 2.110 -7.830 1.00 98.94 140 LEU A CA 1
ATOM 1070 C C . LEU A 1 140 ? -0.929 0.924 -8.766 1.00 98.94 140 LEU A C 1
ATOM 1072 O O . LEU A 1 140 ? 0.017 0.210 -9.083 1.00 98.94 140 LEU A O 1
ATOM 1076 N N . VAL A 1 141 ? -2.159 0.757 -9.263 1.00 98.94 141 VAL A N 1
ATOM 1077 C CA . VAL A 1 141 ? -2.494 -0.245 -10.291 1.00 98.94 141 VAL A CA 1
ATOM 1078 C C . VAL A 1 141 ? -1.643 -0.039 -11.543 1.00 98.94 141 VAL A C 1
ATOM 1080 O O . VAL A 1 141 ? -1.141 -1.008 -12.100 1.00 98.94 141 VAL A O 1
ATOM 1083 N N . ALA A 1 142 ? -1.435 1.209 -11.973 1.00 98.94 142 ALA A N 1
ATOM 1084 C CA . ALA A 1 142 ? -0.569 1.500 -13.110 1.00 98.94 142 ALA A CA 1
ATOM 1085 C C . ALA A 1 142 ? 0.870 1.023 -12.882 1.00 98.94 142 ALA A C 1
ATOM 1087 O O . ALA A 1 142 ? 1.411 0.306 -13.716 1.00 98.94 142 ALA A O 1
ATOM 1088 N N . ARG A 1 143 ? 1.466 1.365 -11.732 1.00 98.94 143 ARG A N 1
ATOM 1089 C CA . ARG A 1 143 ? 2.826 0.925 -11.371 1.00 98.94 143 ARG A CA 1
ATOM 1090 C C . ARG A 1 143 ? 2.932 -0.599 -11.304 1.00 98.94 143 ARG A C 1
ATOM 1092 O O . ARG A 1 143 ? 3.850 -1.163 -11.881 1.00 98.94 143 ARG A O 1
ATOM 1099 N N . ALA A 1 144 ? 1.958 -1.257 -10.678 1.00 98.94 144 ALA A N 1
ATOM 1100 C CA . ALA A 1 144 ? 1.897 -2.713 -10.619 1.00 98.94 144 ALA A CA 1
ATOM 1101 C C . ALA A 1 144 ? 1.809 -3.353 -12.012 1.00 98.94 144 ALA A C 1
ATOM 1103 O O . ALA A 1 144 ? 2.401 -4.399 -12.239 1.00 98.94 144 ALA A O 1
ATOM 1104 N N . ARG A 1 145 ? 1.088 -2.749 -12.960 1.00 98.88 145 ARG A N 1
ATOM 1105 C CA . ARG A 1 145 ? 0.998 -3.264 -14.336 1.00 98.88 145 ARG A CA 1
ATOM 1106 C C . ARG A 1 145 ? 2.252 -3.008 -15.157 1.00 98.88 145 ARG A C 1
ATOM 1108 O O . ARG A 1 145 ? 2.595 -3.848 -15.978 1.00 98.88 145 ARG A O 1
ATOM 1115 N N . TRP A 1 146 ? 2.954 -1.903 -14.909 1.00 98.81 146 TRP A N 1
ATOM 1116 C CA . TRP A 1 146 ? 4.278 -1.678 -15.490 1.00 98.81 146 TRP A CA 1
ATOM 1117 C C . TRP A 1 146 ? 5.275 -2.761 -15.060 1.00 98.81 146 TRP A C 1
ATOM 1119 O O . TRP A 1 146 ? 5.977 -3.286 -15.912 1.00 98.81 146 TRP A O 1
ATOM 1129 N N . GLU A 1 147 ? 5.282 -3.157 -13.782 1.00 98.69 147 GLU A N 1
ATOM 1130 C CA . GLU A 1 147 ? 6.121 -4.265 -13.280 1.00 98.69 147 GLU A CA 1
ATOM 1131 C C . GLU A 1 147 ? 5.716 -5.651 -13.816 1.00 98.69 147 GLU A C 1
ATOM 1133 O O . GLU A 1 147 ? 6.481 -6.602 -13.701 1.00 98.69 147 GLU A O 1
ATOM 1138 N N . GLN A 1 148 ? 4.515 -5.776 -14.385 1.00 98.56 148 GLN A N 1
ATOM 1139 C CA . GLN A 1 148 ? 4.000 -7.000 -15.012 1.00 98.56 148 GLN A CA 1
ATOM 1140 C C . GLN A 1 148 ? 4.135 -6.987 -16.546 1.00 98.56 148 GLN A C 1
ATOM 1142 O O . GLN A 1 148 ? 3.535 -7.832 -17.207 1.00 98.56 148 GLN A O 1
ATOM 1147 N N . ASP A 1 149 ? 4.828 -6.000 -17.123 1.00 98.56 149 ASP A N 1
ATOM 1148 C CA . ASP A 1 149 ? 4.926 -5.777 -18.573 1.00 98.56 149 ASP A CA 1
ATOM 1149 C C . ASP A 1 149 ? 3.570 -5.525 -19.290 1.00 98.56 149 ASP A C 1
ATOM 1151 O O . ASP A 1 149 ? 3.483 -5.532 -20.520 1.00 98.56 149 ASP A O 1
ATOM 1155 N N . ASP A 1 150 ? 2.495 -5.193 -18.556 1.00 98.69 150 ASP A N 1
ATOM 1156 C CA . ASP A 1 150 ? 1.198 -4.773 -19.115 1.00 98.69 150 ASP A CA 1
ATOM 1157 C C . ASP A 1 150 ? 1.171 -3.257 -19.368 1.00 98.69 150 ASP A C 1
ATOM 1159 O O . ASP A 1 150 ? 0.459 -2.473 -18.727 1.00 98.69 150 ASP A O 1
ATOM 1163 N N . ALA A 1 151 ? 1.945 -2.828 -20.363 1.00 98.81 151 ALA A N 1
ATOM 1164 C CA . ALA A 1 151 ? 2.059 -1.422 -20.740 1.00 98.81 151 ALA A CA 1
ATOM 1165 C C . ALA A 1 151 ? 0.708 -0.793 -21.137 1.00 98.81 151 ALA A C 1
ATOM 1167 O O . ALA A 1 151 ? 0.429 0.379 -20.859 1.00 98.81 151 ALA A O 1
ATOM 1168 N N . ALA A 1 152 ? -0.159 -1.560 -21.804 1.00 98.81 152 ALA A N 1
ATOM 1169 C CA . ALA A 1 152 ? -1.466 -1.074 -22.232 1.00 98.81 152 ALA A CA 1
ATOM 1170 C C . ALA A 1 152 ?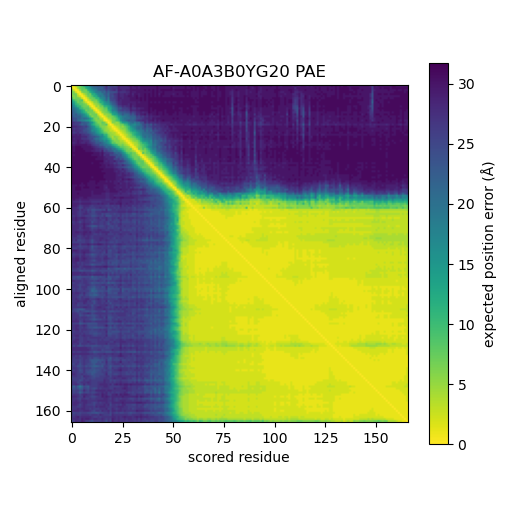 -2.398 -0.848 -21.033 1.00 98.81 152 ALA A C 1
ATOM 1172 O O . ALA A 1 152 ? -3.076 0.183 -20.957 1.00 98.81 152 ALA A O 1
ATOM 1173 N N . GLY A 1 153 ? -2.440 -1.788 -20.088 1.00 98.75 153 GLY A N 1
ATOM 1174 C CA . GLY A 1 153 ? -3.241 -1.676 -18.877 1.00 98.75 153 GLY A CA 1
ATOM 1175 C C . GLY A 1 153 ? -2.703 -0.675 -17.873 1.00 98.75 153 GLY A C 1
ATOM 1176 O O . GLY A 1 153 ? -3.522 -0.043 -17.195 1.00 98.75 153 GLY A O 1
ATOM 1177 N N . ALA A 1 154 ? -1.389 -0.468 -17.821 1.00 98.94 154 ALA A N 1
ATOM 1178 C CA . ALA A 1 154 ? -0.779 0.588 -17.028 1.00 98.94 154 ALA A CA 1
ATOM 1179 C C . ALA A 1 154 ? -1.240 1.973 -17.507 1.00 98.94 154 ALA A C 1
ATOM 1181 O O . ALA A 1 154 ? -1.844 2.720 -16.735 1.00 98.94 154 ALA A O 1
ATOM 1182 N N . ARG A 1 155 ? -1.137 2.255 -18.815 1.00 98.88 155 ARG A N 1
ATOM 1183 C CA . ARG A 1 155 ? -1.644 3.509 -19.411 1.00 98.88 155 ARG A CA 1
ATOM 1184 C C . ARG A 1 155 ? -3.147 3.713 -19.203 1.00 98.88 155 ARG A C 1
ATOM 1186 O O . ARG A 1 155 ? -3.605 4.838 -19.005 1.00 98.88 155 ARG A O 1
ATOM 1193 N N . ARG A 1 156 ? -3.954 2.640 -19.254 1.00 98.88 156 ARG A N 1
ATOM 1194 C CA . ARG A 1 156 ? -5.393 2.719 -18.919 1.00 98.88 156 ARG A CA 1
ATOM 1195 C C . ARG A 1 156 ? -5.607 3.139 -17.463 1.00 98.88 156 ARG A C 1
ATOM 1197 O O . ARG A 1 156 ? -6.498 3.940 -17.197 1.00 98.88 156 ARG A O 1
ATOM 1204 N N . ALA A 1 157 ? -4.826 2.596 -16.532 1.00 98.88 157 ALA A N 1
ATOM 1205 C CA . ALA A 1 157 ? -4.919 2.934 -15.115 1.00 98.88 157 ALA A CA 1
ATOM 1206 C C . ALA A 1 157 ? -4.432 4.366 -14.825 1.00 98.88 157 ALA A C 1
ATOM 1208 O O . ALA A 1 157 ? -5.066 5.067 -14.043 1.00 98.88 157 ALA A O 1
ATOM 1209 N N . GLU A 1 158 ? -3.397 4.853 -15.514 1.00 98.88 158 GLU A N 1
ATOM 1210 C CA . GLU A 1 158 ? -2.931 6.246 -15.402 1.00 98.88 158 GLU A CA 1
ATOM 1211 C C . GLU A 1 158 ? -4.010 7.257 -15.795 1.00 98.88 158 GLU A C 1
ATOM 1213 O O . GLU A 1 158 ? -4.225 8.233 -15.075 1.00 98.88 158 GLU A O 1
ATOM 1218 N N . ARG A 1 159 ? -4.742 7.001 -16.889 1.00 98.81 159 ARG A N 1
ATOM 1219 C CA . ARG A 1 159 ? -5.878 7.851 -17.286 1.00 98.81 159 ARG A CA 1
ATOM 1220 C C . ARG A 1 159 ? -6.953 7.893 -16.207 1.00 98.81 159 ARG A C 1
ATOM 1222 O O . ARG A 1 159 ? -7.335 8.974 -15.781 1.00 98.81 159 ARG A O 1
ATOM 1229 N N . LYS A 1 160 ? -7.338 6.733 -15.666 1.00 98.62 160 LYS A N 1
ATOM 1230 C CA . LYS A 1 160 ? -8.284 6.667 -14.539 1.00 98.62 160 LYS A CA 1
ATOM 1231 C C . LYS A 1 160 ? -7.784 7.431 -13.310 1.00 98.62 160 LYS A C 1
ATOM 1233 O O . LYS A 1 160 ? -8.576 8.075 -12.628 1.00 98.62 160 LYS A O 1
ATOM 1238 N N . ALA A 1 161 ? -6.480 7.384 -13.030 1.00 98.69 161 ALA A N 1
ATOM 1239 C CA . ALA A 1 161 ? -5.884 8.164 -11.950 1.00 98.69 161 ALA A CA 1
ATOM 1240 C C . ALA A 1 161 ? -5.990 9.671 -12.216 1.00 98.69 161 ALA A C 1
ATOM 1242 O O . ALA A 1 161 ? -6.272 10.426 -11.292 1.00 98.69 161 ALA A O 1
ATOM 1243 N N . ALA A 1 162 ? -5.770 10.116 -13.456 1.00 98.50 162 ALA A N 1
ATOM 1244 C CA . ALA A 1 162 ? -5.947 11.512 -13.847 1.00 98.50 162 ALA A CA 1
ATOM 1245 C C . ALA A 1 162 ? -7.414 11.956 -13.725 1.00 98.50 162 ALA A C 1
ATOM 1247 O O . ALA A 1 162 ? -7.681 12.999 -13.137 1.00 98.50 162 ALA A O 1
ATOM 1248 N N . ASP A 1 163 ? -8.361 11.140 -14.187 1.00 98.19 163 ASP A N 1
ATOM 1249 C CA . ASP A 1 163 ? -9.797 11.438 -14.123 1.00 98.19 163 ASP A CA 1
ATOM 1250 C C . ASP A 1 163 ? -10.317 11.516 -12.679 1.00 98.19 163 ASP A C 1
ATOM 1252 O O . ASP A 1 163 ? -11.164 12.351 -12.356 1.00 98.19 163 ASP A O 1
ATOM 1256 N N . ALA A 1 164 ? -9.779 10.685 -11.782 1.00 97.00 164 ALA A N 1
ATOM 1257 C CA . ALA A 1 164 ? -10.106 10.715 -10.357 1.00 97.00 164 ALA A CA 1
ATOM 1258 C C . ALA A 1 164 ? -9.540 11.945 -9.616 1.00 97.00 164 ALA A C 1
ATOM 1260 O O . ALA A 1 164 ? -10.011 12.248 -8.523 1.00 97.00 164 ALA A O 1
ATOM 1261 N N . ARG A 1 165 ? -8.547 12.654 -10.180 1.00 96.12 165 ARG A N 1
ATOM 1262 C CA . ARG A 1 165 ? -7.996 13.902 -9.604 1.00 96.12 165 ARG A CA 1
ATOM 1263 C C . ARG A 1 165 ? -8.760 15.160 -10.007 1.00 96.12 165 ARG A C 1
ATOM 1265 O O . ARG A 1 165 ? -8.571 16.182 -9.357 1.00 96.12 165 ARG A O 1
ATOM 1272 N N . ARG A 1 166 ? -9.533 15.093 -11.093 1.00 92.62 166 ARG A N 1
ATOM 1273 C CA . ARG A 1 166 ? -10.400 16.192 -11.541 1.00 92.62 166 ARG A CA 1
ATOM 1274 C C . ARG A 1 166 ? -11.559 16.396 -10.571 1.00 92.62 166 ARG A C 1
ATOM 1276 O O . ARG A 1 166 ? -12.082 17.521 -10.543 1.00 92.62 166 ARG A O 1
#